Protein AF-A0A2D6MKV5-F1 (afdb_monomer)

pLDDT: mean 86.78, std 11.7, range [46.75, 98.12]

Foldseek 3Di:
DDDDDDDDDDDPVVVVVLQVVQVVVVHGSVVVVVVVVVVVVVVVVVVVVVVVVVVVVVVVVVPPPPPPDDDPPVRVVVVVVVVVCVVVVQDDDDDPDDVVVVVLVPPPPNDRVDPD

Secondary structure (DSSP, 8-state):
-----------HHHHHHHHHHHHHTT--HHHHHHHHHHHHHHHHHHHHHHHHHHHHHHHHHTT--TTS-PPPHHHHHHHHHHHHHHHHT-SPPP-SSHHHHHHHHT-TT---TT--

Solvent-accessible surface area (backbone atoms only — not comparable to full-atom values): 7217 Å² total; per-residue (Å²): 132,95,81,84,87,89,84,84,88,77,57,72,65,59,54,52,53,51,43,49,55,24,51,79,69,77,43,52,54,66,57,55,52,51,50,51,52,51,50,55,53,49,53,53,53,51,52,53,51,51,54,52,48,52,54,49,52,52,56,53,56,72,65,62,54,86,90,71,69,74,75,51,72,66,57,53,49,51,54,54,49,52,55,51,29,57,74,74,60,39,53,80,81,89,66,97,49,69,68,61,48,52,52,50,74,70,37,93,79,52,81,60,68,72,88,119

Structure (mmCIF, N/CA/C/O backbone):
data_AF-A0A2D6MKV5-F1
#
_entry.id   AF-A0A2D6MKV5-F1
#
loop_
_atom_site.group_PDB
_atom_site.id
_atom_site.type_symbol
_atom_site.label_atom_id
_atom_site.label_alt_id
_atom_site.label_comp_id
_atom_site.label_asym_id
_atom_site.label_entity_id
_atom_site.label_seq_id
_atom_site.pdbx_PDB_ins_code
_atom_site.Cartn_x
_atom_site.Cartn_y
_atom_site.Cartn_z
_atom_site.occupancy
_atom_site.B_iso_or_equiv
_atom_site.auth_seq_id
_atom_site.auth_comp_id
_atom_site.auth_asym_id
_atom_site.auth_atom_id
_atom_site.pdbx_PDB_model_num
ATOM 1 N N . MET A 1 1 ? -19.385 -22.497 14.160 1.00 55.72 1 MET A N 1
ATOM 2 C CA . MET A 1 1 ? -18.444 -21.353 14.084 1.00 55.72 1 MET A CA 1
ATOM 3 C C . MET A 1 1 ? -17.207 -21.674 14.908 1.00 55.72 1 MET A C 1
ATOM 5 O O . MET A 1 1 ? -17.371 -22.172 16.012 1.00 55.72 1 MET A O 1
ATOM 9 N N . LYS A 1 2 ? -15.994 -21.417 14.400 1.00 74.62 2 LYS A N 1
ATOM 10 C CA . LYS A 1 2 ? -14.773 -21.465 15.223 1.00 74.62 2 LYS A CA 1
ATOM 11 C C . LYS A 1 2 ? -14.676 -20.136 15.979 1.00 74.62 2 LYS A C 1
ATOM 13 O O . LYS A 1 2 ? -14.484 -19.105 15.345 1.00 74.62 2 LYS A O 1
ATOM 18 N N . THR A 1 3 ? -14.880 -20.144 17.292 1.00 87.62 3 THR A N 1
ATOM 19 C CA . THR A 1 3 ? -14.866 -18.938 18.138 1.00 87.62 3 THR A CA 1
ATOM 20 C C . THR A 1 3 ? -13.773 -19.041 19.190 1.00 87.62 3 THR A C 1
ATOM 22 O O . THR A 1 3 ? -13.558 -20.114 19.747 1.00 87.62 3 THR A O 1
ATOM 25 N N . ALA A 1 4 ? -13.115 -17.924 19.485 1.00 90.56 4 ALA A N 1
ATOM 26 C CA . ALA A 1 4 ? -12.147 -17.809 20.569 1.00 90.56 4 ALA A CA 1
ATOM 27 C C . A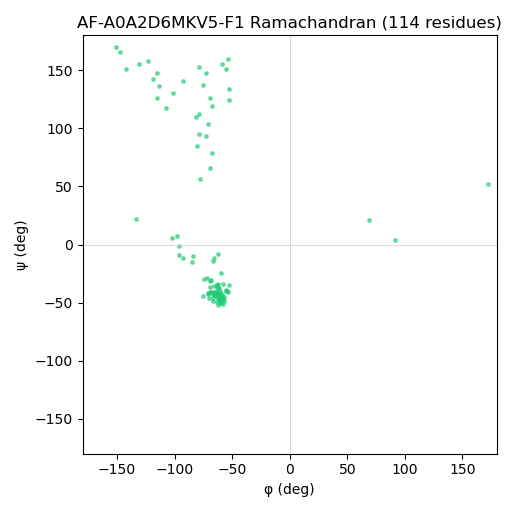LA A 1 4 ? -12.665 -16.819 21.621 1.00 90.56 4 ALA A C 1
ATOM 29 O O . ALA A 1 4 ? -13.362 -15.862 21.284 1.00 90.56 4 ALA A O 1
ATOM 30 N N . VAL A 1 5 ? -12.323 -17.049 22.889 1.00 92.06 5 VAL A N 1
ATOM 31 C CA . VAL A 1 5 ? -12.653 -16.147 24.001 1.00 92.06 5 VAL A CA 1
ATOM 32 C C . VAL A 1 5 ? -11.415 -15.326 24.346 1.00 92.06 5 VAL A C 1
ATOM 34 O O . VAL A 1 5 ? -10.339 -15.886 24.540 1.00 92.06 5 VAL A O 1
ATOM 37 N N . VAL A 1 6 ? -11.569 -14.003 24.445 1.00 90.56 6 VAL A N 1
ATOM 38 C CA . VAL A 1 6 ? -10.491 -13.085 24.839 1.00 90.56 6 VAL A CA 1
ATOM 39 C C . VAL A 1 6 ? -10.758 -12.574 26.252 1.00 90.56 6 VAL A C 1
ATOM 41 O O . VAL A 1 6 ? -11.744 -11.879 26.485 1.00 90.56 6 VAL A O 1
ATOM 44 N N . ASN A 1 7 ? -9.856 -12.889 27.184 1.00 93.75 7 ASN A N 1
ATOM 45 C CA . ASN A 1 7 ? -9.883 -12.393 28.560 1.00 93.75 7 ASN A CA 1
ATOM 46 C C . ASN A 1 7 ? -8.657 -11.514 28.815 1.00 93.75 7 ASN A C 1
ATOM 48 O O . ASN A 1 7 ? -7.527 -11.955 28.625 1.00 93.75 7 ASN A O 1
ATOM 52 N N . PHE A 1 8 ? -8.872 -10.289 29.288 1.00 92.06 8 PHE A N 1
ATOM 53 C CA . PHE A 1 8 ? -7.794 -9.392 29.700 1.00 92.06 8 PHE A CA 1
ATOM 54 C C . PHE A 1 8 ? -8.204 -8.588 30.934 1.00 92.06 8 PHE A C 1
ATOM 56 O O . PHE A 1 8 ? -9.384 -8.312 31.160 1.00 92.06 8 PHE A O 1
ATOM 63 N N . LYS A 1 9 ? -7.216 -8.216 31.751 1.00 95.88 9 LYS A N 1
ATOM 64 C CA . LYS A 1 9 ? -7.409 -7.351 32.920 1.00 95.88 9 LYS A CA 1
ATOM 65 C C . LYS A 1 9 ? -7.158 -5.899 32.519 1.00 95.88 9 LYS A C 1
ATOM 67 O O . LYS A 1 9 ? -6.250 -5.612 31.748 1.00 95.88 9 LYS A O 1
ATOM 72 N N . THR A 1 10 ? -7.961 -4.985 33.048 1.00 94.56 10 THR A N 1
ATOM 73 C CA . THR A 1 10 ? -7.802 -3.536 32.872 1.00 94.56 10 THR A CA 1
ATOM 74 C C . THR A 1 10 ? -8.357 -2.815 34.097 1.00 94.56 10 THR A C 1
ATOM 76 O O . THR A 1 10 ? -8.997 -3.437 34.951 1.00 94.56 10 THR A O 1
ATOM 79 N N . THR A 1 11 ? -8.120 -1.512 34.209 1.00 98.12 11 THR A N 1
ATOM 80 C CA . THR A 1 11 ? -8.638 -0.730 35.331 1.00 98.12 11 THR A CA 1
ATOM 81 C C . THR A 1 11 ? -10.156 -0.525 35.201 1.00 98.12 11 THR A C 1
ATOM 83 O O . THR A 1 11 ? -10.681 -0.389 34.088 1.00 98.12 11 THR A O 1
ATOM 86 N N . PRO A 1 12 ? -10.902 -0.454 36.323 1.00 97.38 12 PRO A N 1
ATOM 87 C CA . PRO A 1 12 ? -12.344 -0.206 36.284 1.00 97.38 12 PRO A CA 1
ATOM 88 C C . PRO A 1 12 ? -12.716 1.108 35.587 1.00 97.38 12 PRO A C 1
ATOM 90 O O . PRO A 1 12 ? -13.745 1.171 34.918 1.00 97.38 12 PRO A O 1
ATOM 93 N N . SER A 1 13 ? -11.872 2.138 35.7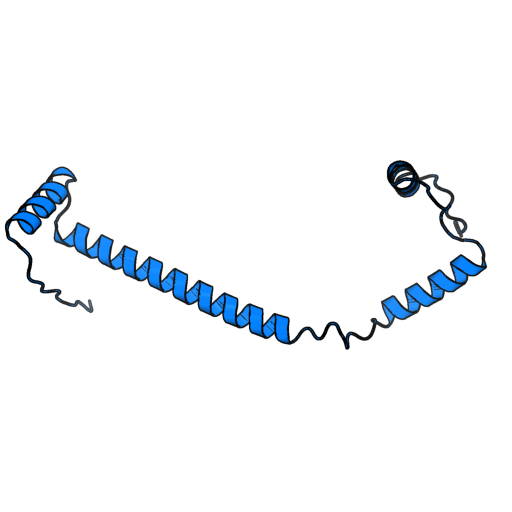21 1.00 97.38 13 SER A N 1
ATOM 94 C CA . SER A 1 13 ? -12.071 3.441 35.075 1.00 97.38 13 SER A CA 1
ATOM 95 C C . SER A 1 13 ? -12.048 3.324 33.548 1.00 97.38 13 SER A C 1
ATOM 97 O O . SER A 1 13 ? -13.001 3.736 32.887 1.00 97.38 13 SER A O 1
ATOM 99 N N . VAL A 1 14 ? -11.030 2.655 32.986 1.00 97.00 14 VAL A N 1
ATOM 100 C CA . VAL A 1 14 ? -10.914 2.435 31.534 1.00 97.00 14 VAL A CA 1
ATOM 101 C C . VAL A 1 14 ? -12.098 1.624 31.014 1.00 97.00 14 VAL A C 1
ATOM 103 O O . VAL A 1 14 ? -12.723 2.013 30.030 1.00 97.00 14 VAL A O 1
ATOM 106 N N . LYS A 1 15 ? -12.470 0.537 31.704 1.00 95.56 15 LYS A N 1
ATOM 107 C CA . LYS A 1 15 ? -13.626 -0.282 31.309 1.00 95.56 15 LYS A CA 1
ATOM 108 C C . LYS A 1 15 ? -14.909 0.549 31.238 1.00 95.56 15 LYS A C 1
ATOM 110 O O . LYS A 1 15 ? -15.609 0.480 30.231 1.00 95.56 15 LYS A O 1
ATOM 115 N N . LYS A 1 16 ? -15.194 1.347 32.272 1.00 96.69 16 LYS A N 1
ATOM 116 C CA . LYS A 1 16 ? -16.379 2.216 32.312 1.00 96.69 16 LYS A CA 1
ATOM 117 C C . LYS A 1 16 ? -16.360 3.255 31.191 1.00 96.69 16 LYS A C 1
ATOM 119 O O . LYS A 1 16 ? -17.376 3.434 30.528 1.00 96.69 16 LYS A O 1
ATOM 124 N N . GLY A 1 17 ? -15.213 3.893 30.951 1.00 97.25 17 GLY A N 1
ATOM 125 C CA . GLY A 1 17 ? -15.058 4.885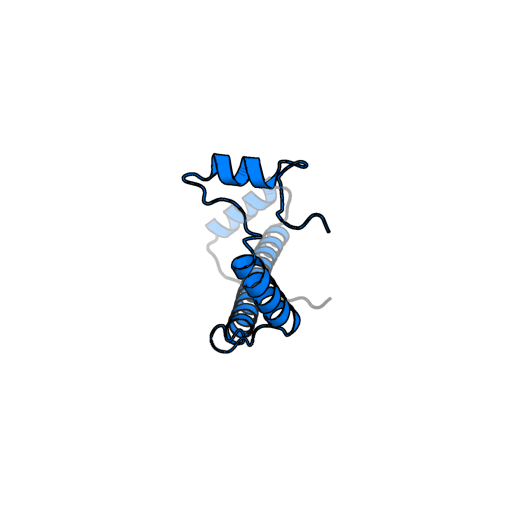 29.886 1.00 97.25 17 GLY A CA 1
ATOM 126 C C . GLY A 1 17 ? -15.355 4.309 28.501 1.00 97.25 17 GLY A C 1
ATOM 127 O O . GLY A 1 17 ? -16.185 4.849 27.773 1.00 97.25 17 GLY A O 1
ATOM 128 N N . VAL A 1 18 ? -14.752 3.166 28.161 1.00 96.12 18 VAL A N 1
ATOM 129 C CA . VAL A 1 18 ? -14.957 2.529 26.849 1.00 96.12 18 VAL A CA 1
ATOM 130 C C . VAL A 1 18 ? -16.379 1.975 26.708 1.00 96.12 18 VAL A C 1
ATOM 132 O O . VAL A 1 18 ? -16.967 2.065 25.633 1.00 96.12 18 VAL A O 1
ATOM 135 N N . GLN A 1 19 ? -16.970 1.442 27.785 1.00 96.94 19 GLN A N 1
ATOM 136 C CA . GLN A 1 19 ? -18.376 1.021 27.778 1.00 96.94 19 GLN A CA 1
ATOM 137 C C . GLN A 1 19 ? -19.316 2.189 27.477 1.00 96.94 19 GLN A C 1
ATOM 139 O O . GLN A 1 19 ? -20.185 2.047 26.621 1.00 96.94 19 GLN A O 1
ATOM 144 N N . LYS A 1 20 ? -19.116 3.335 28.140 1.00 97.81 20 LYS A N 1
ATOM 145 C CA . LYS A 1 20 ? -19.915 4.541 27.906 1.00 97.81 20 LYS A CA 1
ATOM 146 C C . LYS A 1 20 ? -19.765 5.031 26.465 1.00 97.81 20 LYS A C 1
ATOM 148 O O . LYS A 1 20 ? -20.767 5.254 25.800 1.00 97.81 20 LYS A O 1
ATOM 153 N N . TYR A 1 21 ? -18.534 5.099 25.959 1.00 97.50 21 TYR A N 1
ATOM 154 C CA . TYR A 1 21 ? -18.264 5.488 24.573 1.00 97.50 21 TYR A CA 1
ATOM 155 C C . TYR A 1 21 ? -18.980 4.585 23.554 1.00 97.50 21 TYR A C 1
ATOM 157 O O . TYR A 1 21 ? -19.595 5.070 22.608 1.00 97.50 21 TYR A O 1
ATOM 165 N N . ALA A 1 22 ? -18.940 3.263 23.753 1.00 97.31 22 ALA A N 1
ATOM 166 C CA . ALA A 1 22 ? -19.640 2.321 22.881 1.00 97.31 22 ALA A CA 1
ATOM 167 C C . ALA A 1 22 ? -21.166 2.540 22.918 1.00 97.31 22 ALA A C 1
ATOM 169 O O . ALA A 1 22 ? -21.808 2.589 21.869 1.00 97.31 22 ALA A O 1
ATOM 170 N N . GLN A 1 23 ? -21.728 2.749 24.114 1.00 96.94 23 GLN A N 1
ATOM 171 C CA . GLN A 1 23 ? -23.154 3.029 24.310 1.00 96.94 23 GLN A CA 1
ATOM 172 C C . GLN A 1 23 ? -23.593 4.339 23.647 1.00 96.94 23 GLN A C 1
ATOM 174 O O . GLN A 1 23 ? -24.615 4.354 22.968 1.00 96.94 23 GLN A O 1
ATOM 179 N N . GLU A 1 24 ? -22.807 5.411 23.778 1.00 97.69 24 GLU A N 1
ATOM 180 C CA . GLU A 1 24 ? -23.049 6.703 23.116 1.00 97.69 24 GLU A CA 1
ATOM 181 C C . GLU A 1 24 ? -23.079 6.579 21.583 1.00 97.69 24 GLU A C 1
ATOM 183 O O . GLU A 1 24 ? -23.712 7.385 20.905 1.00 97.69 24 GLU A O 1
ATOM 188 N N . ARG A 1 25 ? -22.422 5.555 21.024 1.00 96.31 25 ARG A N 1
ATOM 189 C CA . ARG A 1 25 ? -22.429 5.233 19.589 1.00 96.31 25 ARG A CA 1
ATOM 190 C C . ARG A 1 25 ? -23.415 4.129 19.203 1.00 96.31 25 ARG A C 1
ATOM 192 O O . ARG A 1 25 ? -23.401 3.692 18.057 1.00 96.31 25 ARG A O 1
ATOM 199 N N . GLY A 1 26 ? -24.263 3.679 20.129 1.00 97.25 26 GLY A N 1
ATOM 200 C CA . GLY A 1 26 ? -25.289 2.667 19.866 1.00 97.25 26 GLY A CA 1
ATOM 201 C C . GLY A 1 26 ? -24.742 1.264 19.588 1.00 97.25 26 GLY A C 1
ATOM 202 O O . GLY A 1 26 ? -25.433 0.452 18.978 1.00 97.25 26 GLY A O 1
ATOM 203 N N . ILE A 1 27 ? -23.512 0.960 20.014 1.00 96.81 27 ILE A N 1
ATOM 204 C CA . ILE A 1 27 ? -22.863 -0.339 19.792 1.00 96.81 27 ILE A CA 1
ATOM 205 C C . ILE A 1 27 ? -22.437 -0.995 21.107 1.00 96.81 27 ILE A C 1
ATOM 207 O O . ILE A 1 27 ? -22.242 -0.349 22.135 1.00 96.81 27 ILE A O 1
ATOM 211 N N . SER A 1 28 ? -22.268 -2.318 21.087 1.00 96.69 28 SER A N 1
ATOM 212 C CA . SER A 1 28 ? -21.764 -3.046 22.251 1.00 96.69 28 SER A CA 1
ATOM 213 C C . SER A 1 28 ? -20.243 -2.920 22.373 1.00 96.69 28 SER A C 1
ATOM 215 O O . SER A 1 28 ? -19.523 -2.811 21.377 1.00 96.69 28 SER A O 1
ATOM 217 N N . LEU A 1 29 ? -19.728 -3.026 23.603 1.00 94.38 29 LEU A N 1
ATOM 218 C CA . LEU A 1 29 ? -18.282 -3.082 23.847 1.00 94.38 29 LEU A CA 1
ATOM 219 C C . LEU A 1 29 ? -17.617 -4.225 23.061 1.00 94.38 29 LEU A C 1
ATOM 221 O O . LEU A 1 29 ? -16.520 -4.061 22.539 1.00 94.38 29 LEU A O 1
ATOM 225 N N . SER A 1 30 ? -18.280 -5.382 22.966 1.00 94.38 30 SER A N 1
A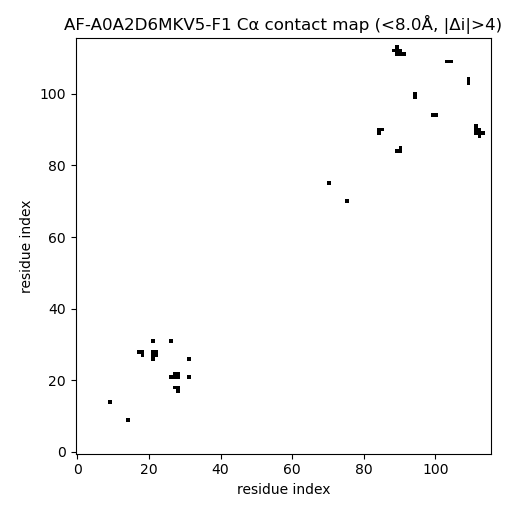TOM 226 C CA . SER A 1 30 ? -17.742 -6.535 22.239 1.00 94.38 30 SER A CA 1
ATOM 227 C C . SER A 1 30 ? -17.647 -6.268 20.738 1.00 94.38 30 SER A C 1
ATOM 229 O O . SER A 1 30 ? -16.628 -6.604 20.141 1.00 94.38 30 SER A O 1
ATOM 231 N N . ALA A 1 31 ? -18.654 -5.621 20.140 1.00 95.06 31 ALA A N 1
ATOM 232 C CA . ALA A 1 31 ? -18.610 -5.232 18.734 1.00 95.06 31 ALA A CA 1
ATOM 233 C C . ALA A 1 31 ? -17.448 -4.266 18.461 1.00 95.06 31 ALA A C 1
ATOM 235 O O . ALA A 1 31 ? -16.672 -4.497 17.536 1.00 95.06 31 ALA A O 1
ATOM 236 N N . LEU A 1 32 ? -17.273 -3.255 19.320 1.00 95.81 32 LEU A N 1
ATOM 237 C CA . LEU A 1 32 ? -16.174 -2.293 19.218 1.00 95.81 32 LEU A CA 1
ATOM 238 C C . LEU A 1 32 ? -14.798 -2.976 19.300 1.00 95.81 32 LEU A C 1
ATOM 240 O O . LEU A 1 32 ? -13.931 -2.736 18.462 1.00 95.81 32 LEU A O 1
ATOM 244 N N . LEU A 1 33 ? -14.600 -3.858 20.285 1.00 94.31 33 LEU A N 1
ATOM 245 C CA . LEU A 1 33 ? -13.334 -4.576 20.460 1.00 94.31 33 LEU A CA 1
ATOM 246 C C . LEU A 1 33 ? -13.049 -5.532 19.297 1.00 94.31 33 LEU A C 1
ATOM 248 O O . LEU A 1 33 ? -11.925 -5.563 18.799 1.00 94.31 33 LEU A O 1
ATOM 252 N N . ASN A 1 34 ? -14.058 -6.269 18.826 1.00 94.12 34 ASN A N 1
ATOM 253 C CA . ASN A 1 34 ? -13.913 -7.167 17.680 1.00 94.12 34 ASN A CA 1
ATOM 254 C C . ASN A 1 34 ? -1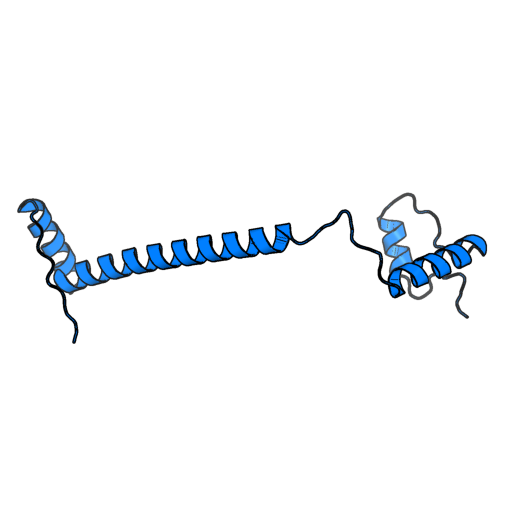3.553 -6.397 16.404 1.00 94.12 34 ASN A C 1
ATOM 256 O O . ASN A 1 34 ? -12.661 -6.817 15.669 1.00 94.12 34 ASN A O 1
ATOM 260 N N . GLN A 1 35 ? -14.196 -5.251 16.160 1.00 95.12 35 GLN A N 1
ATOM 261 C CA . GLN A 1 35 ? -13.874 -4.394 15.021 1.00 95.12 35 GLN A CA 1
ATOM 262 C C . GLN A 1 35 ? -12.434 -3.880 15.105 1.00 95.12 35 GLN A C 1
ATOM 264 O O . GLN A 1 35 ? -11.706 -3.925 14.114 1.00 95.12 35 GLN A O 1
ATOM 269 N N . TYR A 1 36 ? -12.000 -3.431 16.283 1.00 95.12 36 TYR A N 1
ATOM 270 C CA . TYR A 1 36 ? -10.640 -2.940 16.481 1.00 95.12 36 TYR A CA 1
ATOM 271 C C . TYR A 1 36 ? -9.587 -4.039 16.255 1.00 95.12 36 TYR A C 1
ATOM 273 O O . TYR A 1 36 ? -8.607 -3.825 15.543 1.00 95.12 36 TYR A O 1
ATOM 281 N N . MET A 1 37 ? -9.816 -5.251 16.773 1.00 94.31 37 MET A N 1
ATOM 282 C CA . MET A 1 37 ? -8.941 -6.404 16.517 1.00 94.31 37 MET A CA 1
ATOM 283 C C . MET A 1 37 ? -8.890 -6.767 15.027 1.00 94.31 37 MET A C 1
ATOM 285 O O . MET A 1 37 ? -7.811 -7.025 14.489 1.00 94.31 37 MET A O 1
ATOM 289 N N . ALA A 1 38 ? -10.037 -6.758 14.341 1.00 94.31 38 ALA A N 1
ATOM 290 C CA . ALA A 1 38 ? -10.109 -7.018 12.906 1.00 94.31 38 ALA A CA 1
ATOM 291 C C . ALA A 1 38 ? -9.346 -5.960 12.097 1.00 94.31 38 ALA A C 1
ATOM 293 O O . ALA A 1 38 ? -8.626 -6.304 11.157 1.00 94.31 38 ALA A O 1
ATOM 294 N N . HIS A 1 39 ? -9.452 -4.690 12.491 1.00 95.06 39 HIS A N 1
ATOM 295 C CA . HIS A 1 39 ? -8.721 -3.591 11.875 1.00 95.06 39 HIS A CA 1
ATOM 296 C C . HIS A 1 39 ? -7.204 -3.784 11.998 1.00 95.06 39 HIS A C 1
ATOM 298 O O . HIS A 1 39 ? -6.511 -3.784 10.981 1.00 95.06 39 HIS A O 1
ATOM 304 N N . ILE A 1 40 ? -6.702 -4.058 13.209 1.00 94.94 40 ILE A N 1
ATOM 305 C CA . ILE A 1 40 ? -5.272 -4.319 13.448 1.00 94.94 40 ILE A CA 1
ATOM 306 C C . ILE A 1 40 ? -4.786 -5.514 12.624 1.00 94.94 40 ILE A C 1
ATOM 308 O O . ILE A 1 40 ? -3.741 -5.447 11.975 1.00 94.94 40 ILE A O 1
ATOM 312 N N . AS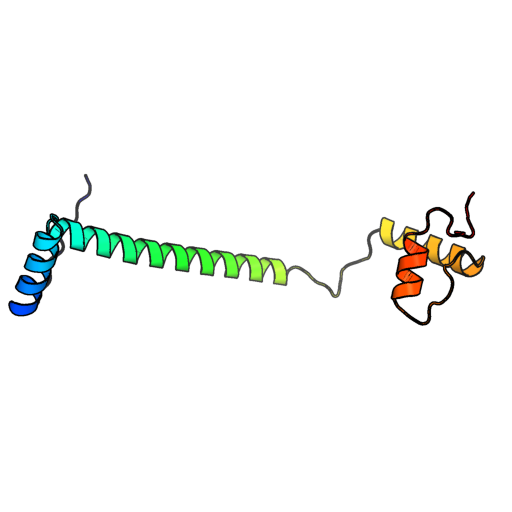N A 1 41 ? -5.539 -6.618 12.615 1.00 93.56 41 ASN A N 1
ATOM 313 C CA . ASN A 1 41 ? -5.143 -7.797 11.851 1.00 93.56 41 ASN A CA 1
ATOM 314 C C . ASN A 1 41 ? -5.112 -7.502 10.346 1.00 93.56 41 ASN A C 1
ATOM 316 O O . ASN A 1 41 ? -4.185 -7.926 9.660 1.00 93.56 41 ASN A O 1
ATOM 320 N N . THR A 1 42 ? -6.084 -6.744 9.839 1.00 92.88 42 THR A N 1
ATOM 321 C CA . THR A 1 42 ? -6.131 -6.347 8.427 1.00 92.88 42 THR A CA 1
ATOM 322 C C . THR A 1 42 ? -4.922 -5.493 8.058 1.00 92.88 42 THR A C 1
ATOM 324 O O . THR A 1 42 ? -4.246 -5.802 7.081 1.00 92.88 42 THR A O 1
ATOM 327 N N . GLN A 1 43 ? -4.586 -4.485 8.868 1.00 92.56 43 GLN A N 1
ATOM 328 C CA . GLN A 1 43 ? -3.403 -3.648 8.645 1.00 92.56 43 GLN A CA 1
ATOM 329 C C . GLN A 1 43 ? -2.111 -4.471 8.614 1.00 92.56 43 GLN A C 1
ATOM 331 O O . GLN A 1 43 ? -1.315 -4.335 7.684 1.00 92.56 43 GLN A O 1
ATOM 336 N N . ARG A 1 44 ? -1.930 -5.383 9.580 1.00 92.06 44 ARG A N 1
ATOM 337 C CA . ARG A 1 44 ? -0.769 -6.283 9.624 1.00 92.06 44 ARG A CA 1
ATOM 338 C C . ARG A 1 44 ? -0.671 -7.139 8.363 1.00 92.06 44 ARG A C 1
ATOM 340 O O . ARG A 1 44 ? 0.407 -7.273 7.795 1.00 92.06 44 ARG A O 1
ATOM 347 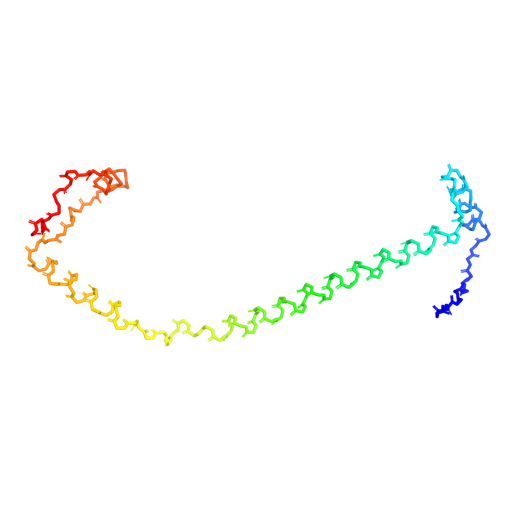N N . GLN A 1 45 ? -1.784 -7.720 7.917 1.00 89.38 45 GLN A N 1
ATOM 348 C CA . GLN A 1 45 ? -1.814 -8.548 6.709 1.00 89.38 45 GLN A CA 1
ATOM 349 C C . GLN A 1 45 ? -1.465 -7.735 5.459 1.00 89.38 45 GLN A C 1
ATOM 351 O O . GLN A 1 45 ? -0.692 -8.207 4.629 1.00 89.38 45 GLN A O 1
ATOM 356 N N . SER A 1 46 ? -1.982 -6.510 5.338 1.00 87.62 46 SER A N 1
ATOM 357 C CA . SER A 1 46 ? -1.628 -5.607 4.238 1.00 87.62 46 SER A CA 1
ATOM 358 C C . SER A 1 46 ? -0.133 -5.283 4.228 1.00 87.62 46 SER A C 1
ATOM 360 O O . SER A 1 46 ? 0.495 -5.370 3.177 1.00 87.62 46 SER A O 1
ATOM 362 N N . GLN A 1 47 ? 0.461 -5.001 5.392 1.00 85.19 47 GLN A N 1
ATOM 363 C CA . GLN A 1 47 ? 1.898 -4.739 5.504 1.00 85.19 47 GLN A CA 1
ATOM 364 C C . GLN A 1 47 ? 2.745 -5.967 5.139 1.00 85.19 47 GLN A C 1
ATOM 366 O O . GLN A 1 47 ? 3.719 -5.849 4.402 1.00 85.19 47 GLN A O 1
ATOM 371 N N . VAL A 1 48 ? 2.361 -7.162 5.598 1.00 88.38 48 VAL A N 1
ATOM 372 C CA . VAL A 1 48 ? 3.064 -8.409 5.251 1.00 88.38 48 VAL A CA 1
ATOM 373 C C . VAL A 1 48 ? 3.001 -8.679 3.748 1.00 88.38 48 VAL A C 1
ATOM 375 O O . VAL A 1 48 ? 4.015 -9.047 3.154 1.00 88.38 48 VAL A O 1
ATOM 378 N N . LYS A 1 49 ? 1.839 -8.471 3.116 1.00 89.00 49 LYS A N 1
ATOM 379 C CA . LYS A 1 49 ? 1.681 -8.619 1.661 1.00 89.00 49 LYS A CA 1
ATOM 380 C C . LYS A 1 49 ? 2.568 -7.642 0.899 1.00 89.00 49 LYS A C 1
ATOM 382 O O . LYS A 1 49 ? 3.263 -8.073 -0.013 1.00 89.00 49 LYS A O 1
ATOM 387 N N . LEU A 1 50 ? 2.580 -6.373 1.309 1.00 84.06 50 LEU A N 1
ATOM 388 C CA . LEU A 1 50 ? 3.430 -5.348 0.708 1.00 84.06 50 LEU A CA 1
ATOM 389 C C . LEU A 1 50 ? 4.908 -5.741 0.795 1.00 84.06 50 LEU A C 1
ATOM 391 O O . LEU A 1 50 ? 5.585 -5.791 -0.223 1.00 84.06 50 LEU A O 1
ATOM 395 N N . ASN A 1 51 ? 5.386 -6.110 1.984 1.00 82.50 51 ASN A N 1
ATOM 396 C CA . ASN A 1 51 ? 6.783 -6.499 2.182 1.00 82.50 51 ASN A CA 1
ATOM 397 C C . ASN A 1 51 ? 7.156 -7.756 1.381 1.00 82.50 51 ASN A C 1
ATOM 399 O O . ASN A 1 51 ? 8.267 -7.860 0.871 1.00 82.50 51 ASN A O 1
ATOM 403 N N . THR A 1 52 ? 6.226 -8.705 1.251 1.00 86.75 52 THR A N 1
ATOM 404 C CA . THR A 1 52 ? 6.432 -9.918 0.446 1.00 86.75 52 THR A CA 1
ATOM 405 C C . THR A 1 52 ? 6.515 -9.588 -1.042 1.00 86.75 52 THR A C 1
ATOM 407 O O . THR A 1 52 ? 7.337 -10.170 -1.742 1.00 86.75 52 THR A O 1
ATOM 410 N N . GLN A 1 53 ? 5.675 -8.670 -1.527 1.00 87.81 53 GLN A N 1
ATOM 411 C CA . GLN A 1 53 ? 5.705 -8.233 -2.920 1.00 87.81 53 GLN A CA 1
ATOM 412 C C . GLN A 1 53 ? 7.000 -7.480 -3.224 1.00 87.81 53 GLN A C 1
ATOM 414 O O . GLN A 1 53 ? 7.714 -7.873 -4.134 1.00 87.81 53 GLN A O 1
ATOM 419 N N . LEU A 1 54 ? 7.375 -6.513 -2.382 1.00 82.62 54 LEU A N 1
ATOM 420 C CA . LEU A 1 54 ? 8.638 -5.781 -2.514 1.00 82.62 54 LEU A CA 1
ATOM 421 C C . LEU A 1 54 ? 9.851 -6.720 -2.541 1.00 82.62 54 LEU A C 1
ATOM 423 O O . LEU A 1 54 ? 10.774 -6.513 -3.321 1.00 82.62 54 LEU A O 1
ATOM 427 N N . ALA A 1 55 ? 9.848 -7.775 -1.721 1.00 82.62 55 ALA A N 1
ATOM 428 C CA . ALA A 1 55 ? 10.916 -8.771 -1.731 1.00 82.62 55 ALA A CA 1
ATOM 429 C C . ALA A 1 55 ? 10.968 -9.580 -3.041 1.00 82.62 55 ALA A C 1
ATOM 431 O O . ALA A 1 55 ? 12.058 -9.915 -3.498 1.00 82.62 55 ALA A O 1
ATOM 432 N N . LYS A 1 56 ? 9.816 -9.890 -3.650 1.00 83.31 56 LYS A N 1
ATOM 433 C CA . LYS A 1 56 ? 9.750 -10.570 -4.954 1.00 83.31 56 LYS A CA 1
ATOM 434 C C . LYS A 1 56 ? 10.208 -9.655 -6.083 1.00 83.31 56 LYS A C 1
ATOM 436 O O . LYS A 1 56 ? 11.042 -10.075 -6.876 1.00 83.31 56 LYS A O 1
ATOM 441 N N . ASP A 1 57 ? 9.731 -8.415 -6.097 1.00 85.12 57 ASP A N 1
ATOM 442 C CA . ASP A 1 57 ? 10.091 -7.423 -7.111 1.00 85.12 57 ASP A CA 1
ATOM 443 C C . ASP A 1 57 ? 11.599 -7.136 -7.059 1.00 85.12 57 ASP A C 1
ATOM 445 O O . ASP A 1 57 ? 12.271 -7.131 -8.083 1.00 85.12 57 ASP A O 1
ATOM 449 N N . ALA A 1 58 ? 12.175 -7.003 -5.858 1.00 80.56 58 ALA A N 1
ATOM 450 C CA . ALA A 1 58 ? 13.618 -6.833 -5.688 1.00 80.56 58 ALA A CA 1
ATOM 451 C C . ALA A 1 58 ? 14.426 -8.043 -6.196 1.00 80.56 58 ALA A C 1
ATOM 453 O O . ALA A 1 58 ? 15.491 -7.868 -6.784 1.00 80.56 58 ALA A O 1
ATOM 454 N N . GLN A 1 59 ? 13.927 -9.270 -6.002 1.00 79.94 59 GLN A N 1
ATOM 455 C CA . GLN A 1 59 ? 14.548 -10.477 -6.562 1.00 79.94 59 GLN A CA 1
ATOM 456 C C . GLN A 1 59 ? 14.427 -10.555 -8.086 1.00 79.94 59 GLN A C 1
ATOM 458 O O . GLN A 1 59 ? 15.286 -11.154 -8.725 1.00 79.94 59 GLN A O 1
ATOM 463 N N . GLU A 1 60 ? 13.362 -10.010 -8.668 1.00 79.38 60 GLU A N 1
ATOM 464 C CA . GLU A 1 60 ? 13.156 -9.966 -10.114 1.00 79.38 60 GLU A CA 1
ATOM 465 C C . GLU A 1 60 ? 14.050 -8.908 -10.768 1.00 79.38 60 GLU A C 1
ATOM 467 O O . GLU A 1 60 ? 14.750 -9.215 -11.727 1.00 79.38 60 GLU A O 1
ATOM 472 N N . LEU A 1 61 ? 14.145 -7.717 -10.171 1.00 72.50 61 LEU A N 1
ATOM 473 C CA . LEU A 1 61 ? 15.071 -6.664 -10.594 1.00 72.50 61 LEU A CA 1
ATOM 474 C C . LEU A 1 61 ? 16.537 -7.103 -10.492 1.00 72.50 61 LEU A C 1
ATOM 476 O O . LEU A 1 61 ? 17.327 -6.792 -11.373 1.00 72.50 61 LEU A O 1
ATOM 480 N N . ALA A 1 62 ? 16.901 -7.882 -9.468 1.00 70.88 62 ALA A N 1
ATOM 481 C CA . ALA A 1 62 ? 18.250 -8.439 -9.336 1.00 70.88 62 ALA A CA 1
ATOM 482 C C . ALA A 1 62 ? 18.621 -9.461 -10.433 1.00 70.88 62 ALA A C 1
ATOM 484 O O . ALA A 1 62 ? 19.784 -9.845 -10.527 1.00 70.88 62 ALA A O 1
ATOM 485 N N . LYS A 1 63 ? 17.656 -9.924 -11.244 1.00 68.06 63 LYS A N 1
ATOM 486 C CA . LYS A 1 63 ? 17.897 -10.789 -12.414 1.00 68.06 63 LYS A CA 1
ATOM 487 C C . LYS A 1 63 ? 18.064 -10.003 -13.713 1.00 68.06 63 LYS A C 1
ATOM 489 O O . LYS A 1 63 ? 18.442 -10.606 -14.713 1.00 68.06 63 LYS A O 1
ATOM 494 N N . ILE A 1 64 ? 17.758 -8.705 -13.717 1.00 65.44 64 ILE A N 1
ATOM 495 C CA . ILE A 1 64 ? 17.991 -7.839 -14.871 1.00 65.44 64 ILE A CA 1
ATOM 496 C C . ILE A 1 64 ? 19.480 -7.493 -14.861 1.00 65.44 64 ILE A C 1
ATOM 498 O O . ILE A 1 64 ? 19.930 -6.604 -14.139 1.00 65.44 64 ILE A O 1
ATOM 502 N N . ASP A 1 65 ? 20.262 -8.261 -15.613 1.00 62.81 65 ASP A N 1
ATOM 503 C CA . ASP A 1 65 ? 21.674 -7.980 -15.839 1.00 62.81 65 ASP A CA 1
ATOM 504 C C . ASP A 1 65 ? 21.816 -6.912 -16.927 1.00 62.81 65 ASP A C 1
ATOM 506 O O . ASP A 1 65 ? 22.029 -7.221 -18.096 1.00 62.81 65 ASP A O 1
ATOM 510 N N . THR A 1 66 ? 21.732 -5.639 -16.536 1.00 61.44 66 THR A N 1
ATOM 511 C CA . THR A 1 66 ? 21.930 -4.503 -17.452 1.00 61.44 66 THR A CA 1
ATOM 512 C C . THR A 1 66 ? 23.340 -4.448 -18.058 1.00 61.44 66 THR A C 1
ATOM 514 O O . THR A 1 66 ? 23.596 -3.601 -18.908 1.00 61.44 66 THR A O 1
ATOM 517 N N . ASN A 1 67 ? 24.279 -5.291 -17.603 1.00 61.06 67 ASN A N 1
ATOM 518 C CA . ASN A 1 67 ? 25.644 -5.351 -18.129 1.00 61.06 67 ASN A CA 1
ATOM 519 C C . ASN A 1 67 ? 25.828 -6.441 -19.195 1.00 61.06 67 ASN A C 1
ATOM 521 O O . ASN A 1 67 ? 26.882 -6.474 -19.826 1.00 61.06 67 ASN A O 1
ATOM 525 N N . ASN A 1 68 ? 24.838 -7.318 -19.393 1.00 59.38 68 ASN A N 1
ATOM 526 C CA . ASN A 1 68 ? 24.921 -8.448 -20.321 1.00 59.38 68 ASN A CA 1
ATOM 527 C C . ASN A 1 68 ? 23.674 -8.574 -21.216 1.00 59.38 68 ASN A C 1
ATOM 529 O O . ASN A 1 68 ? 23.383 -9.647 -21.746 1.00 59.38 68 ASN A O 1
ATOM 533 N N . GLU A 1 69 ? 22.927 -7.479 -21.384 1.00 70.06 69 GLU A N 1
ATOM 534 C CA . GLU A 1 69 ? 21.873 -7.381 -22.392 1.00 70.06 69 GLU A CA 1
ATOM 535 C C . GLU A 1 69 ? 22.515 -7.300 -23.781 1.00 70.06 69 GLU A C 1
ATOM 537 O O . GLU A 1 69 ? 23.047 -6.266 -24.191 1.00 70.06 69 GLU A O 1
ATOM 542 N N . GLU A 1 70 ? 22.480 -8.411 -24.516 1.00 75.38 70 GLU A N 1
ATOM 543 C CA . GLU A 1 70 ? 22.811 -8.397 -25.937 1.00 75.38 70 GLU A CA 1
ATOM 544 C C . GLU A 1 70 ? 21.698 -7.653 -26.696 1.00 75.38 70 GLU A C 1
ATOM 546 O O . GLU A 1 70 ? 20.517 -7.993 -26.548 1.00 75.38 70 GLU A O 1
ATOM 551 N N . PRO A 1 71 ? 22.031 -6.627 -27.505 1.00 81.25 71 PRO A N 1
ATOM 552 C CA . PRO A 1 71 ? 21.054 -5.958 -28.351 1.00 81.25 71 PRO A CA 1
ATOM 553 C C . PRO A 1 71 ? 20.297 -6.981 -29.198 1.00 81.25 71 PRO A C 1
ATOM 555 O O . PRO A 1 71 ? 20.908 -7.849 -29.816 1.00 81.25 71 PRO A O 1
ATOM 558 N N . SER A 1 72 ? 18.968 -6.869 -29.256 1.00 84.62 72 SER A N 1
ATOM 559 C CA . SER A 1 72 ? 18.171 -7.738 -30.131 1.00 84.62 72 SER A CA 1
ATOM 560 C C . SER A 1 72 ? 18.656 -7.657 -31.584 1.00 84.62 72 SER A C 1
ATOM 562 O O . SER A 1 72 ? 19.097 -6.595 -32.029 1.00 84.62 72 SER A O 1
ATOM 564 N N . ASP A 1 73 ? 18.492 -8.733 -32.357 1.00 89.44 73 ASP A N 1
ATOM 565 C CA . ASP A 1 73 ? 18.826 -8.737 -33.790 1.00 89.44 73 ASP A CA 1
ATOM 566 C C . ASP A 1 73 ? 18.165 -7.575 -34.547 1.00 89.44 73 ASP A C 1
ATOM 568 O O . ASP A 1 73 ? 18.762 -6.995 -35.454 1.00 89.44 73 ASP A O 1
ATOM 572 N N . TRP A 1 74 ? 16.944 -7.202 -34.147 1.00 89.38 74 TRP A N 1
ATOM 573 C CA . TRP A 1 74 ? 16.244 -6.043 -34.694 1.00 89.38 74 TRP A CA 1
ATOM 574 C C . TRP A 1 74 ? 17.004 -4.741 -34.417 1.00 89.38 74 TRP A C 1
ATOM 576 O O . TRP A 1 74 ? 17.333 -4.026 -35.358 1.00 89.38 74 TRP A O 1
ATOM 586 N N . LEU A 1 75 ? 17.379 -4.479 -33.159 1.00 89.44 75 LEU A N 1
ATOM 587 C CA . LEU A 1 75 ? 18.160 -3.294 -32.786 1.00 89.44 75 LEU A CA 1
ATOM 588 C C . LEU A 1 75 ? 19.529 -3.263 -33.485 1.00 89.44 75 LEU A C 1
ATOM 590 O O . LEU A 1 75 ? 19.962 -2.213 -33.952 1.00 89.44 75 LEU A O 1
ATOM 594 N N . ILE A 1 76 ? 20.201 -4.411 -33.607 1.00 93.75 76 ILE A N 1
ATOM 595 C CA . ILE A 1 76 ? 21.469 -4.517 -34.344 1.00 93.75 76 ILE A CA 1
ATOM 596 C C . ILE A 1 76 ? 21.278 -4.124 -35.813 1.00 93.75 76 ILE A C 1
ATOM 598 O O . ILE A 1 76 ? 22.130 -3.442 -36.386 1.00 93.75 76 ILE A O 1
ATOM 602 N N . ASN A 1 77 ? 20.188 -4.564 -36.441 1.00 93.69 77 ASN A N 1
ATOM 603 C CA . ASN A 1 77 ? 19.907 -4.248 -37.837 1.00 93.69 77 ASN A CA 1
ATOM 604 C C . ASN A 1 77 ? 19.519 -2.776 -38.028 1.00 93.69 77 ASN A C 1
ATOM 606 O O . ASN A 1 77 ? 20.061 -2.146 -38.933 1.00 93.69 77 ASN A O 1
ATOM 610 N N . GLU A 1 78 ? 18.704 -2.201 -37.143 1.00 94.50 78 GLU A N 1
ATOM 611 C CA . GLU A 1 78 ? 18.381 -0.765 -37.156 1.00 94.50 78 GLU A CA 1
ATOM 612 C C . GLU A 1 78 ? 19.640 0.107 -37.026 1.00 94.50 78 GLU A C 1
ATOM 614 O O . GLU A 1 78 ? 19.830 1.055 -37.785 1.00 94.50 78 GLU A O 1
ATOM 619 N N . LEU A 1 79 ? 20.574 -0.254 -36.137 1.00 93.31 79 LEU A N 1
ATOM 620 C CA . LEU A 1 79 ? 21.852 0.459 -36.009 1.00 93.31 79 LEU A CA 1
ATOM 621 C C . LEU A 1 79 ? 22.710 0.368 -37.282 1.00 93.31 79 LEU A C 1
ATOM 623 O O . LEU A 1 79 ? 23.404 1.324 -37.633 1.00 93.31 79 LEU A O 1
ATOM 627 N N . LYS A 1 80 ? 22.671 -0.766 -37.995 1.00 95.12 80 LYS A N 1
ATOM 628 C CA . LYS A 1 80 ? 23.382 -0.926 -39.274 1.00 95.12 80 LYS A CA 1
ATOM 629 C C . LYS A 1 80 ? 22.772 -0.071 -40.380 1.00 95.12 80 LYS A C 1
ATOM 631 O O . LYS A 1 80 ? 23.537 0.481 -41.170 1.00 95.12 80 LYS A O 1
ATOM 636 N N . GLU A 1 81 ? 21.446 0.019 -40.463 1.00 91.25 81 GLU A N 1
ATOM 637 C CA . GLU A 1 81 ? 20.775 0.899 -41.428 1.00 91.25 81 GLU A CA 1
ATOM 638 C C . GLU A 1 81 ? 21.039 2.370 -41.097 1.00 91.25 81 GLU A C 1
ATOM 640 O O . GLU A 1 81 ? 21.533 3.099 -41.955 1.00 91.25 81 GLU A O 1
ATOM 645 N N . SER A 1 82 ? 20.905 2.764 -39.827 1.00 91.25 82 SER A N 1
ATOM 646 C CA . SER A 1 82 ? 21.230 4.120 -39.368 1.00 91.25 82 SER A CA 1
ATOM 647 C C . SER A 1 82 ? 22.657 4.548 -39.746 1.00 91.25 82 SER A C 1
ATOM 649 O O . SER A 1 82 ? 22.883 5.667 -40.208 1.00 91.25 82 SER A O 1
ATOM 651 N N . GLU A 1 83 ? 23.641 3.648 -39.639 1.00 93.06 83 GLU A N 1
ATOM 652 C CA . GLU A 1 83 ? 25.021 3.933 -40.050 1.00 93.06 83 GLU A CA 1
ATOM 653 C C . GLU A 1 83 ? 25.185 4.088 -41.575 1.00 93.06 83 GLU A C 1
ATOM 655 O O . GLU A 1 83 ? 26.064 4.830 -42.029 1.00 93.06 83 GLU A O 1
ATOM 660 N N . LYS A 1 84 ? 24.370 3.409 -42.392 1.00 92.06 84 LYS A N 1
ATOM 661 C CA . LYS A 1 84 ? 24.355 3.620 -43.850 1.00 92.06 84 LYS A CA 1
ATOM 662 C C . LYS A 1 84 ? 23.732 4.966 -44.194 1.00 92.06 84 LYS A C 1
ATOM 664 O O . LYS A 1 84 ? 24.290 5.678 -45.026 1.00 92.06 84 LYS A O 1
ATOM 669 N N . ASP A 1 85 ? 22.639 5.319 -43.536 1.00 87.12 85 ASP A N 1
ATOM 670 C CA . ASP A 1 85 ? 21.916 6.569 -43.756 1.00 87.12 85 ASP A CA 1
ATOM 671 C C . ASP A 1 85 ? 22.789 7.766 -43.379 1.00 87.12 85 ASP A C 1
ATOM 673 O O . ASP A 1 85 ? 23.009 8.668 -44.190 1.00 87.12 85 ASP A O 1
ATOM 677 N N . ARG A 1 86 ? 23.472 7.687 -42.232 1.00 86.19 86 ARG A N 1
ATOM 678 C CA . ARG A 1 86 ? 24.484 8.668 -41.819 1.00 86.19 86 ARG A CA 1
ATOM 679 C C . ARG A 1 86 ? 25.581 8.881 -42.863 1.00 86.19 86 ARG A C 1
ATOM 681 O O . ARG A 1 86 ? 26.011 10.011 -43.075 1.00 86.19 86 ARG A O 1
ATOM 688 N N . LYS A 1 87 ? 26.048 7.819 -43.529 1.00 88.88 87 LYS A N 1
ATOM 689 C CA . LYS A 1 87 ? 27.075 7.920 -44.587 1.00 88.88 87 LYS A CA 1
ATOM 690 C C . LYS A 1 87 ? 26.556 8.551 -45.875 1.00 88.88 87 LYS A C 1
ATOM 692 O O . LYS A 1 87 ? 27.351 9.143 -46.600 1.00 88.88 87 LYS A O 1
ATOM 697 N N . LYS A 1 88 ? 25.264 8.407 -46.166 1.00 88.62 88 LYS A N 1
ATOM 698 C CA . LYS A 1 88 ? 24.613 9.011 -47.335 1.00 88.62 88 LYS A CA 1
ATOM 699 C C . LYS A 1 88 ? 24.169 10.459 -47.094 1.00 88.62 88 LYS A C 1
ATOM 701 O O . LYS A 1 88 ? 23.837 11.137 -48.055 1.00 88.62 88 LYS A O 1
ATOM 706 N N . GLY A 1 89 ? 24.219 10.933 -45.846 1.00 83.56 89 GLY A N 1
ATOM 707 C CA . GLY A 1 89 ? 23.726 12.257 -45.449 1.00 83.56 89 GLY A CA 1
ATOM 708 C C . GLY A 1 89 ? 22.270 12.254 -44.984 1.00 83.56 89 GLY A C 1
ATOM 709 O O . GLY A 1 89 ? 21.748 13.302 -44.626 1.00 83.56 89 GLY A O 1
ATOM 710 N N . HIS A 1 90 ? 21.652 11.072 -44.909 1.00 85.31 90 HIS A N 1
ATOM 711 C CA . HIS A 1 90 ? 20.237 10.848 -44.634 1.00 85.31 90 HIS A CA 1
ATOM 712 C C . HIS A 1 90 ? 19.909 10.998 -43.144 1.00 85.31 90 HIS A C 1
ATOM 714 O O . HIS A 1 90 ? 19.429 10.091 -42.471 1.00 85.31 90 HIS A O 1
ATOM 720 N N . THR A 1 91 ? 20.248 12.156 -42.594 1.00 84.31 91 THR A N 1
ATOM 721 C CA . THR A 1 91 ? 20.136 12.477 -41.174 1.00 84.31 91 THR A CA 1
ATOM 722 C C . THR A 1 91 ? 19.433 13.805 -40.994 1.00 84.31 91 THR A C 1
ATOM 724 O O . THR A 1 91 ? 19.475 14.668 -41.871 1.00 84.31 91 THR A O 1
ATOM 727 N N . SER A 1 92 ? 18.818 13.998 -39.831 1.00 85.56 92 SER A N 1
ATOM 728 C CA . SER A 1 92 ? 18.314 15.314 -39.460 1.00 85.56 92 SER A CA 1
ATOM 729 C C . SER A 1 92 ? 19.450 16.349 -39.439 1.00 85.56 92 SER A C 1
ATOM 731 O O . SER A 1 92 ? 20.610 15.994 -39.196 1.00 85.56 92 SER A O 1
ATOM 733 N N . PRO A 1 93 ? 19.134 17.643 -39.611 1.00 87.81 93 PRO A N 1
ATOM 734 C CA . PRO A 1 93 ? 20.054 18.715 -39.257 1.00 87.81 93 PRO A CA 1
ATOM 735 C C . PRO A 1 93 ? 20.532 18.593 -37.802 1.00 87.81 93 PRO A C 1
ATOM 737 O O . PRO A 1 93 ? 19.887 17.958 -36.963 1.00 87.81 93 PRO A O 1
ATOM 740 N N . ALA A 1 94 ? 21.659 19.231 -37.493 1.00 89.69 94 ALA A N 1
ATOM 741 C CA . ALA A 1 94 ? 22.018 19.503 -36.107 1.00 89.69 94 ALA A CA 1
ATOM 742 C C . ALA A 1 94 ? 21.155 20.662 -35.591 1.00 89.69 94 ALA A C 1
ATOM 744 O O . ALA A 1 94 ? 20.954 21.646 -36.305 1.00 89.69 94 ALA A O 1
ATOM 745 N N . PHE A 1 95 ? 20.658 20.544 -34.362 1.00 92.44 95 PHE A N 1
ATOM 746 C CA . PHE A 1 95 ? 19.824 21.560 -33.725 1.00 92.44 95 PHE A CA 1
ATOM 747 C C . PHE A 1 95 ? 20.561 22.166 -32.532 1.00 92.44 95 PHE A C 1
ATOM 749 O O . PHE A 1 95 ? 21.141 21.435 -31.728 1.00 92.44 95 PHE A O 1
ATOM 756 N N . ASP A 1 96 ? 20.497 23.489 -32.394 1.00 94.69 96 ASP A N 1
ATOM 757 C CA . ASP A 1 96 ? 21.122 24.214 -31.279 1.00 94.69 96 ASP A CA 1
ATOM 758 C C . ASP A 1 96 ? 20.225 24.268 -30.027 1.00 94.69 96 ASP A C 1
ATOM 760 O O . ASP A 1 96 ? 20.689 24.586 -28.931 1.00 94.69 96 ASP A O 1
ATOM 764 N N . ASN A 1 97 ? 18.930 23.964 -30.169 1.00 96.06 97 ASN A N 1
ATOM 765 C CA . ASN A 1 97 ? 17.958 23.957 -29.079 1.00 96.06 97 ASN A CA 1
ATOM 766 C C . ASN A 1 97 ? 16.874 22.879 -29.282 1.00 96.06 97 ASN A C 1
ATOM 768 O O . ASN A 1 97 ? 16.723 22.296 -30.357 1.00 96.06 97 ASN A O 1
ATOM 772 N N . ALA A 1 98 ? 16.124 22.599 -28.214 1.00 95.00 98 ALA A N 1
ATOM 773 C CA . ALA A 1 98 ? 15.098 21.560 -28.215 1.00 95.00 98 ALA A CA 1
ATOM 774 C C . ALA A 1 98 ? 13.829 21.958 -28.988 1.00 95.00 98 ALA A C 1
ATOM 776 O O . ALA A 1 98 ? 13.157 21.086 -29.532 1.00 95.00 98 ALA A O 1
ATOM 777 N N . GLU A 1 99 ? 13.492 23.248 -29.035 1.00 96.19 99 GLU A N 1
ATOM 778 C CA . GLU A 1 99 ? 12.269 23.743 -29.677 1.00 96.19 99 GLU A CA 1
ATOM 779 C C . GLU A 1 99 ? 12.324 23.505 -31.191 1.00 96.19 99 GLU A C 1
ATOM 781 O O . GLU A 1 99 ? 11.376 22.964 -31.762 1.00 96.19 99 GLU A O 1
ATOM 786 N N . ASP A 1 100 ? 13.472 23.779 -31.811 1.00 93.50 100 ASP A N 1
ATOM 787 C CA . ASP A 1 100 ? 13.722 23.560 -33.236 1.00 93.50 100 ASP A CA 1
ATOM 788 C C . ASP A 1 100 ? 13.729 22.067 -33.600 1.00 93.50 100 ASP A C 1
ATOM 790 O O . ASP A 1 100 ? 13.142 21.668 -34.608 1.00 93.50 100 ASP A O 1
ATOM 794 N N . ALA A 1 101 ? 14.328 21.219 -32.756 1.00 92.62 101 ALA A N 1
ATOM 795 C CA . ALA A 1 101 ? 14.319 19.768 -32.952 1.00 92.62 101 ALA A CA 1
ATOM 796 C C . ALA A 1 101 ? 12.891 19.193 -32.895 1.00 92.62 101 ALA A C 1
ATOM 798 O O . ALA A 1 101 ? 12.517 18.347 -33.708 1.00 92.62 101 ALA A O 1
ATOM 799 N N . ILE A 1 102 ? 12.074 19.673 -31.950 1.00 93.56 102 ILE A N 1
ATOM 800 C CA . ILE A 1 102 ? 10.670 19.269 -31.801 1.00 93.56 102 ILE A CA 1
ATOM 801 C C . ILE A 1 102 ? 9.830 19.773 -32.978 1.00 93.56 102 ILE A C 1
ATOM 803 O O . ILE A 1 102 ? 8.978 19.030 -33.473 1.00 93.56 102 ILE A O 1
ATOM 807 N N . ALA A 1 103 ? 10.052 21.009 -33.431 1.00 93.06 103 ALA A N 1
ATOM 808 C CA . ALA A 1 103 ? 9.362 21.567 -34.589 1.00 93.06 103 ALA A CA 1
ATOM 809 C C . ALA A 1 103 ? 9.662 20.756 -35.857 1.00 93.06 103 ALA A C 1
ATOM 811 O O . ALA A 1 103 ? 8.736 20.415 -36.587 1.00 93.06 103 ALA A O 1
ATOM 812 N N . TRP A 1 104 ? 10.925 20.372 -36.069 1.00 89.94 104 TRP A N 1
ATOM 813 C CA . TRP A 1 104 ? 11.333 19.528 -37.193 1.00 89.94 104 TRP A CA 1
ATOM 814 C C . TRP A 1 104 ? 10.742 18.113 -37.115 1.00 89.94 104 TRP A C 1
ATOM 816 O O . TRP A 1 104 ? 10.244 17.604 -38.112 1.00 89.94 104 TRP A O 1
ATOM 826 N N . LEU A 1 105 ? 10.734 17.486 -35.932 1.00 89.19 105 LEU A N 1
ATOM 827 C CA . LEU A 1 105 ? 10.182 16.138 -35.743 1.00 89.19 105 LEU A CA 1
ATOM 828 C C . LEU A 1 105 ? 8.678 16.056 -36.058 1.00 89.19 105 LEU A C 1
ATOM 830 O O . LEU A 1 105 ? 8.205 15.020 -36.518 1.00 89.19 105 LEU A O 1
ATOM 834 N N . ASN A 1 106 ? 7.932 17.129 -35.783 1.00 91.12 106 ASN A N 1
ATOM 835 C CA . ASN A 1 106 ? 6.482 17.182 -35.982 1.00 91.12 106 ASN A CA 1
ATOM 836 C C . ASN A 1 106 ? 6.062 17.820 -37.314 1.00 91.12 106 ASN A C 1
ATOM 838 O O . ASN A 1 106 ? 4.862 17.912 -37.577 1.00 91.12 106 ASN A O 1
ATOM 842 N N . ASP A 1 107 ? 7.004 18.279 -38.140 1.00 88.44 107 ASP A N 1
ATOM 843 C CA . ASP A 1 107 ? 6.691 18.824 -39.458 1.00 88.44 107 ASP A CA 1
ATOM 844 C C . ASP A 1 107 ? 6.443 17.671 -40.450 1.00 88.44 107 ASP A C 1
ATOM 846 O O . ASP A 1 107 ? 7.375 16.946 -40.801 1.00 88.44 107 ASP A O 1
ATOM 850 N N . PRO A 1 108 ? 5.207 17.483 -40.954 1.00 81.94 108 PRO A N 1
ATOM 851 C CA . PRO A 1 108 ? 4.899 16.419 -41.909 1.00 81.94 108 PRO A CA 1
ATOM 852 C C . PRO A 1 108 ? 5.587 16.610 -43.270 1.00 81.94 108 PRO A C 1
ATOM 854 O O . PRO A 1 108 ? 5.605 15.682 -44.076 1.00 81.94 108 PRO A O 1
ATOM 857 N N . ASN A 1 109 ? 6.128 17.803 -43.539 1.00 81.62 109 ASN A N 1
ATOM 858 C CA . ASN A 1 109 ? 6.912 18.111 -44.732 1.00 81.62 109 ASN A CA 1
ATOM 859 C C . ASN A 1 109 ? 8.417 18.151 -44.447 1.00 81.62 109 ASN A C 1
ATOM 861 O O . ASN A 1 109 ? 9.182 18.517 -45.346 1.00 81.62 109 ASN A O 1
ATOM 865 N N . ALA A 1 110 ? 8.851 17.796 -43.229 1.00 78.38 110 ALA A N 1
ATOM 866 C CA . ALA A 1 110 ? 10.263 17.694 -42.910 1.00 78.38 110 ALA A CA 1
ATOM 867 C C . ALA A 1 110 ? 10.931 16.786 -43.941 1.00 78.38 110 ALA A C 1
ATOM 869 O O . ALA A 1 110 ? 10.513 15.651 -44.190 1.00 78.38 110 ALA A O 1
ATOM 870 N N . LYS A 1 111 ? 11.968 17.317 -44.589 1.00 66.56 111 LYS A N 1
ATOM 871 C CA . LYS A 1 111 ? 12.728 16.566 -45.576 1.00 6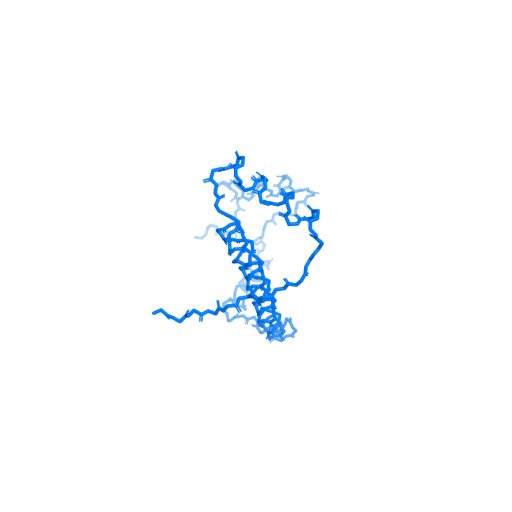6.56 111 LYS A CA 1
ATOM 872 C C . LYS A 1 111 ? 13.571 15.532 -44.836 1.00 66.56 111 LYS A C 1
ATOM 874 O O . LYS A 1 111 ? 14.688 15.820 -44.417 1.00 66.56 111 LYS A O 1
ATOM 879 N N . TYR A 1 112 ? 13.037 14.329 -44.694 1.00 65.81 112 TYR A N 1
ATOM 880 C CA . TYR A 1 112 ? 13.862 13.145 -44.527 1.00 65.81 112 TYR A CA 1
ATOM 881 C C . TYR A 1 112 ? 14.584 12.974 -45.860 1.00 65.81 112 TYR A C 1
ATOM 883 O O . TYR A 1 112 ? 13.935 12.891 -46.906 1.00 65.81 112 TYR A O 1
ATOM 891 N N . GLU A 1 113 ? 15.912 13.013 -45.872 1.00 53.97 113 GLU A N 1
ATOM 892 C CA . GLU A 1 113 ? 16.673 12.608 -47.055 1.00 53.97 113 GLU A CA 1
ATOM 893 C C . GLU A 1 113 ? 16.519 11.087 -47.234 1.00 53.97 113 GLU A C 1
ATOM 895 O O . GLU A 1 113 ? 17.441 10.354 -46.965 1.00 53.97 113 GLU A O 1
ATOM 900 N N . ASP A 1 114 ? 15.301 10.618 -47.531 1.00 49.28 114 ASP A N 1
ATOM 901 C CA . ASP A 1 114 ? 14.912 9.294 -48.047 1.00 49.28 114 ASP A CA 1
ATOM 902 C C . ASP A 1 114 ? 13.375 9.150 -48.052 1.00 49.28 114 ASP A C 1
ATOM 904 O O . ASP A 1 114 ? 12.791 8.172 -47.589 1.00 49.28 114 ASP A O 1
ATOM 908 N N . GLN A 1 115 ? 12.682 10.125 -48.649 1.00 53.72 115 GLN A N 1
ATOM 909 C CA . GLN A 1 115 ? 11.441 9.801 -49.361 1.00 53.72 115 GLN A CA 1
ATOM 910 C C . GLN A 1 115 ? 11.820 8.950 -50.591 1.00 53.72 115 GLN A C 1
ATOM 912 O O . GLN A 1 115 ? 11.960 9.482 -51.693 1.00 53.72 115 GLN A O 1
ATOM 917 N N . ILE A 1 116 ? 12.079 7.656 -50.375 1.00 46.75 116 ILE A N 1
ATOM 918 C CA . ILE A 1 116 ? 12.134 6.616 -51.416 1.00 46.75 116 ILE A CA 1
ATOM 919 C C . ILE A 1 116 ? 10.733 6.027 -51.573 1.00 46.75 116 ILE A C 1
ATOM 921 O O . ILE A 1 116 ? 10.113 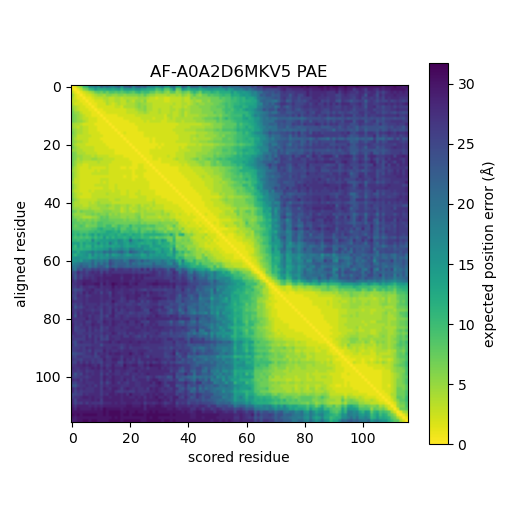5.703 -50.534 1.00 46.75 116 ILE A O 1
#

Sequence (116 aa):
MKTAVVNFKTTPSVKKGVQKYAQERGISLSALLNQYMAHINTQRQSQVKLNTQLAKDAQELAKIDTNNEEPSDWLINELKESEKDRKKGHTSPAFDNAEDAIAWLNDPNAKYEDQI

Radius of gyration: 33.74 Å; Cα contacts (8 Å, |Δi|>4): 26; chains: 1; bounding box: 52×46×88 Å

Mean predicted aligned error: 14.95 Å